Protein AF-A0A6I1N2Q7-F1 (afdb_monomer)

Nearest PDB structures (foldseek):
  2qvh-assembly1_A  TM=5.049E-01  e=9.302E-02  Thermobifida fusca YX
  1tqj-assembly1_F  TM=5.741E-01  e=1.322E+00  Synechocystis sp.
  1tqj-assembly1_E  TM=5.191E-01  e=2.694E+00  Synechocystis sp.
  6q62-assembly1_B  TM=3.592E-01  e=2.079E+00  Xanthomonas albilineans
  3m6m-assembly1_D  TM=3.479E-01  e=6.250E+00  Xanthomonas campestris pv. campestris

Structure (mmCIF, N/CA/C/O backbone):
data_AF-A0A6I1N2Q7-F1
#
_entry.id   AF-A0A6I1N2Q7-F1
#
loop_
_atom_site.group_PDB
_atom_site.id
_atom_site.type_symbol
_atom_site.label_atom_id
_atom_site.label_alt_id
_atom_site.label_comp_id
_atom_site.label_asym_id
_atom_site.label_entity_id
_atom_site.label_seq_id
_atom_site.pdbx_PDB_ins_code
_atom_site.Cartn_x
_atom_site.Cartn_y
_atom_site.Cartn_z
_atom_site.occupancy
_atom_site.B_iso_or_equiv
_atom_site.auth_seq_id
_atom_site.auth_comp_id
_atom_site.auth_asym_id
_atom_site.auth_atom_id
_atom_site.pdbx_PDB_model_num
ATOM 1 N N . MET A 1 1 ? 3.135 -9.335 20.032 1.00 86.06 1 MET A N 1
ATOM 2 C CA . MET A 1 1 ? 3.732 -8.013 19.750 1.00 86.06 1 MET A CA 1
ATOM 3 C C . MET A 1 1 ? 2.993 -7.274 18.633 1.00 86.06 1 MET A C 1
ATOM 5 O O . MET A 1 1 ? 2.311 -6.322 18.963 1.00 86.06 1 MET A O 1
ATOM 9 N N . ILE A 1 2 ? 3.005 -7.724 17.366 1.00 95.44 2 ILE A N 1
ATOM 10 C CA . ILE A 1 2 ? 2.382 -6.961 16.252 1.00 95.44 2 ILE A CA 1
ATOM 11 C C . ILE A 1 2 ? 0.865 -6.765 16.415 1.00 95.44 2 ILE A C 1
ATOM 13 O O . ILE A 1 2 ? 0.379 -5.647 16.323 1.00 95.44 2 ILE A O 1
ATOM 17 N N . VAL A 1 3 ? 0.111 -7.832 16.699 1.00 96.62 3 VAL A N 1
ATOM 18 C CA . VAL A 1 3 ? -1.355 -7.738 16.870 1.00 96.62 3 VAL A CA 1
ATOM 19 C C . VAL A 1 3 ? -1.731 -6.763 17.990 1.00 96.62 3 VAL A C 1
ATOM 21 O O . VAL A 1 3 ? -2.669 -5.991 17.842 1.00 96.62 3 VAL A O 1
ATOM 24 N N . GLN A 1 4 ? -0.966 -6.757 19.084 1.00 97.12 4 GLN A N 1
ATOM 25 C CA . GLN A 1 4 ? -1.188 -5.836 20.197 1.00 97.12 4 GLN A CA 1
ATOM 26 C C . GLN A 1 4 ? -0.974 -4.378 19.765 1.00 97.12 4 GLN A C 1
ATOM 28 O O . GLN A 1 4 ? -1.848 -3.552 20.002 1.00 97.12 4 GLN A O 1
ATOM 33 N N . ALA A 1 5 ? 0.110 -4.092 19.035 1.00 97.19 5 ALA A N 1
ATOM 34 C CA . ALA A 1 5 ? 0.354 -2.762 18.478 1.00 97.19 5 ALA A CA 1
ATOM 35 C C . ALA A 1 5 ? -0.770 -2.314 17.523 1.00 97.19 5 ALA A C 1
ATOM 37 O O . ALA A 1 5 ? -1.187 -1.161 17.556 1.00 97.19 5 ALA A O 1
ATOM 38 N N . MET A 1 6 ? -1.327 -3.229 16.718 1.00 97.88 6 MET A N 1
ATOM 39 C CA . MET A 1 6 ? -2.476 -2.916 15.857 1.00 97.88 6 MET A CA 1
ATOM 40 C C . MET A 1 6 ? -3.742 -2.583 16.661 1.00 97.88 6 MET A C 1
ATOM 42 O O . MET A 1 6 ? -4.493 -1.697 16.260 1.00 97.88 6 MET A O 1
ATOM 46 N N . ARG A 1 7 ? -3.982 -3.250 17.800 1.00 97.12 7 ARG A N 1
ATOM 47 C CA . ARG A 1 7 ? -5.110 -2.928 18.695 1.00 97.12 7 ARG A CA 1
ATOM 48 C C . ARG A 1 7 ? -4.936 -1.558 19.349 1.00 97.12 7 ARG A C 1
ATOM 50 O O . ARG A 1 7 ? -5.886 -0.784 19.379 1.00 97.12 7 ARG A O 1
ATOM 57 N N . GLU A 1 8 ? -3.734 -1.237 19.815 1.00 97.12 8 GLU A N 1
ATOM 58 C CA . GLU A 1 8 ? -3.408 0.073 20.399 1.00 97.12 8 GLU A CA 1
ATOM 59 C C . GLU A 1 8 ? -3.535 1.204 19.365 1.00 97.12 8 GLU A C 1
ATOM 61 O O . GLU A 1 8 ? -4.133 2.250 19.636 1.00 97.12 8 GLU A O 1
ATOM 66 N N . ALA A 1 9 ? -3.066 0.970 18.136 1.00 96.75 9 ALA A N 1
ATOM 67 C CA . ALA A 1 9 ? -3.264 1.897 17.026 1.00 96.75 9 ALA A CA 1
ATOM 68 C C . ALA A 1 9 ? -4.756 2.084 16.700 1.00 96.75 9 ALA A C 1
ATOM 70 O O . ALA A 1 9 ? -5.193 3.192 16.412 1.00 96.75 9 ALA A O 1
ATOM 71 N N . ALA A 1 10 ? -5.563 1.023 16.786 1.00 96.75 10 ALA A N 1
ATOM 72 C CA . ALA A 1 10 ? -7.000 1.107 16.535 1.00 96.75 10 ALA A CA 1
ATOM 73 C C . ALA A 1 10 ? -7.747 1.876 17.629 1.00 96.75 10 ALA A C 1
ATOM 75 O O . ALA A 1 10 ? -8.663 2.629 17.319 1.00 96.75 10 ALA A O 1
ATOM 76 N N . GLN A 1 11 ? -7.338 1.721 18.890 1.00 95.88 11 GLN A N 1
ATOM 77 C CA . GLN A 1 11 ? -7.898 2.469 20.020 1.00 95.88 11 GLN A CA 1
ATOM 78 C C . GLN A 1 11 ? -7.572 3.964 19.950 1.00 95.88 11 GLN A C 1
ATOM 80 O O . GLN A 1 11 ? -8.380 4.784 20.375 1.00 95.88 11 GLN A O 1
ATOM 85 N N . SER A 1 12 ? -6.405 4.316 19.410 1.00 95.38 12 SER A N 1
ATOM 86 C CA . SER A 1 12 ? -5.978 5.710 19.232 1.00 95.38 12 SER A CA 1
ATOM 87 C C . SER A 1 12 ? -6.358 6.308 17.870 1.00 95.38 12 SER A C 1
ATOM 89 O O . SER A 1 12 ? -6.149 7.501 17.646 1.00 95.38 12 SER A O 1
ATOM 91 N N . SER A 1 13 ? -6.930 5.516 16.957 1.00 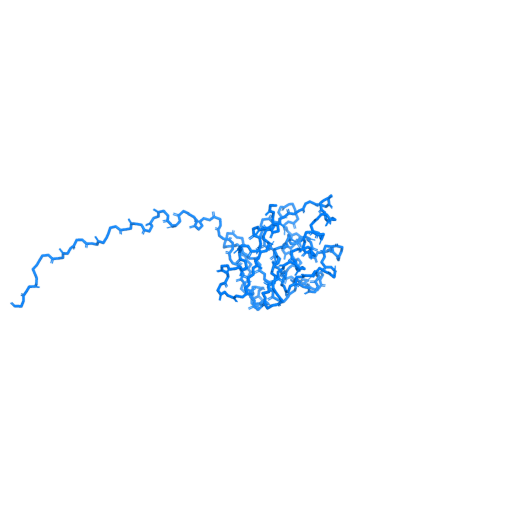94.81 13 SER A N 1
ATOM 92 C CA . SER A 1 13 ? -7.291 5.975 15.615 1.00 94.81 13 SER A CA 1
ATOM 93 C C . SER A 1 13 ? -8.472 6.943 15.649 1.00 94.81 13 SER A C 1
ATOM 95 O O . SER A 1 13 ? -9.580 6.591 16.047 1.00 94.81 13 SER A O 1
ATOM 97 N N . THR A 1 14 ? -8.257 8.159 15.148 1.00 94.88 14 THR A N 1
ATOM 98 C CA . THR A 1 14 ? -9.310 9.170 14.950 1.00 94.88 14 THR A CA 1
ATOM 99 C C . THR A 1 14 ? -9.903 9.146 13.542 1.00 94.88 14 THR A C 1
ATOM 101 O O . THR A 1 14 ? -10.967 9.710 13.307 1.00 94.88 14 THR A O 1
ATOM 104 N N . SER A 1 15 ? -9.234 8.487 12.593 1.00 94.94 15 SER A N 1
ATOM 105 C CA . SER A 1 15 ? -9.668 8.399 11.195 1.00 94.94 15 SER A CA 1
ATOM 106 C C . SER A 1 15 ? -10.581 7.203 10.923 1.00 94.94 15 SER A C 1
ATOM 108 O O . SER A 1 15 ? -11.164 7.114 9.844 1.00 94.94 15 SER A O 1
ATOM 110 N N . GLY A 1 16 ? -10.674 6.259 11.865 1.00 96.75 16 GLY A N 1
ATOM 111 C CA . GLY A 1 16 ? -11.315 4.963 11.648 1.00 96.75 16 GLY A CA 1
ATOM 112 C C . GLY A 1 16 ? -10.461 3.989 10.830 1.00 96.75 16 GLY A C 1
ATOM 113 O O . GLY A 1 16 ? -10.967 2.952 10.413 1.00 96.75 16 GLY A O 1
ATOM 114 N N . TRP A 1 17 ? -9.179 4.298 10.602 1.00 97.69 17 TRP A N 1
ATOM 115 C CA . TRP A 1 17 ? -8.235 3.453 9.867 1.00 97.69 17 TRP A CA 1
ATOM 116 C C . TRP A 1 17 ? -7.033 3.068 10.720 1.00 97.69 17 TRP A C 1
ATOM 118 O O . TRP A 1 17 ? -6.533 3.863 11.517 1.00 97.69 17 TRP A O 1
ATOM 128 N N . VAL A 1 18 ? -6.515 1.871 10.472 1.00 97.94 18 VAL A N 1
ATOM 129 C CA . VAL A 1 18 ? -5.161 1.464 10.856 1.00 97.94 18 VAL A CA 1
ATOM 130 C C . VAL A 1 18 ? -4.470 0.840 9.655 1.00 97.94 18 VAL A C 1
ATOM 132 O O . VAL A 1 18 ? -5.112 0.162 8.851 1.00 97.94 18 VAL A O 1
ATOM 135 N N . GLN A 1 19 ? -3.164 1.066 9.527 1.00 97.88 19 GLN A N 1
ATOM 136 C CA . GLN A 1 19 ? -2.375 0.529 8.424 1.00 97.88 19 GLN A CA 1
ATOM 137 C C . GLN A 1 19 ? -1.287 -0.401 8.949 1.00 97.88 19 GLN A C 1
ATOM 139 O O . GLN A 1 19 ? -0.488 -0.009 9.797 1.00 97.88 19 GLN A O 1
ATOM 144 N N . LEU A 1 20 ? -1.239 -1.622 8.418 1.00 98.06 20 LEU A N 1
ATOM 145 C CA . LEU A 1 20 ? -0.094 -2.506 8.583 1.00 98.06 20 LEU A CA 1
ATOM 146 C C . LEU A 1 20 ? 0.907 -2.210 7.465 1.00 98.06 20 LEU A C 1
ATOM 148 O O . LEU A 1 20 ? 0.753 -2.681 6.337 1.00 98.06 20 LEU A O 1
ATOM 152 N N . ASP A 1 21 ? 1.923 -1.419 7.795 1.00 97.19 21 ASP A N 1
ATOM 153 C CA . ASP A 1 21 ? 3.072 -1.205 6.922 1.00 97.19 21 ASP A CA 1
ATOM 154 C C . ASP A 1 21 ? 4.152 -2.250 7.222 1.00 97.19 21 ASP A C 1
ATOM 156 O O . ASP A 1 21 ? 4.934 -2.110 8.164 1.00 97.19 21 ASP A O 1
ATOM 160 N N . LEU A 1 22 ? 4.118 -3.367 6.492 1.00 96.75 22 LEU A N 1
ATOM 161 C CA . LEU A 1 22 ? 5.027 -4.487 6.715 1.00 96.75 22 LEU A CA 1
ATOM 162 C C . LEU A 1 22 ? 5.360 -5.198 5.407 1.00 96.75 22 LEU A C 1
ATOM 164 O O . LEU A 1 22 ? 4.500 -5.793 4.758 1.00 96.75 22 LEU A O 1
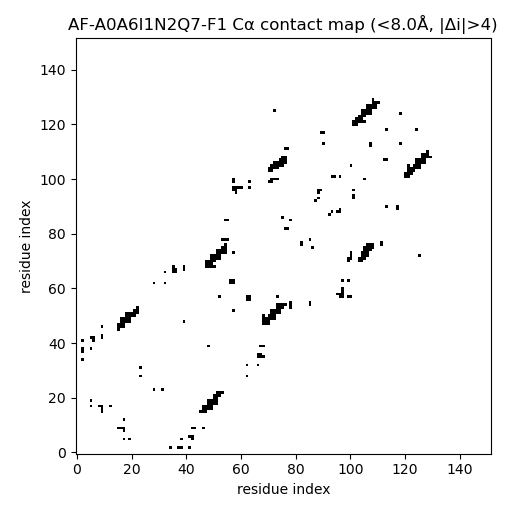ATOM 168 N N . GLU A 1 23 ? 6.645 -5.211 5.075 1.00 93.62 23 GLU A N 1
ATOM 169 C CA . GLU A 1 23 ? 7.179 -5.971 3.953 1.00 93.62 23 GLU A CA 1
ATOM 170 C C . GLU A 1 23 ? 7.544 -7.400 4.372 1.00 93.62 23 GLU A C 1
ATOM 172 O O . GLU A 1 23 ? 8.025 -7.659 5.477 1.00 93.62 23 GLU A O 1
ATOM 177 N N . ALA A 1 24 ? 7.354 -8.346 3.456 1.00 95.69 24 ALA A N 1
ATOM 178 C CA . ALA A 1 24 ? 7.638 -9.759 3.673 1.00 95.69 24 ALA A CA 1
ATOM 179 C C . ALA A 1 24 ? 8.284 -10.406 2.438 1.00 95.69 24 ALA A C 1
ATOM 181 O O . ALA A 1 24 ? 7.937 -10.136 1.285 1.00 95.69 24 ALA A O 1
ATOM 182 N N . LYS A 1 25 ? 9.235 -11.309 2.677 1.00 95.69 25 LYS A N 1
ATOM 183 C CA . LYS A 1 25 ? 9.854 -12.121 1.620 1.00 95.69 25 LYS A CA 1
ATOM 184 C C . LYS A 1 25 ? 8.899 -13.236 1.165 1.00 95.69 25 LYS A C 1
ATOM 186 O O . LYS A 1 25 ? 8.021 -13.625 1.934 1.00 95.69 25 LYS A O 1
ATOM 191 N N . PRO A 1 26 ? 9.099 -13.842 -0.024 1.00 96.12 26 PRO A N 1
ATOM 192 C CA . PRO A 1 26 ? 8.311 -14.996 -0.476 1.00 96.12 26 PRO A CA 1
ATOM 193 C C . PRO A 1 26 ? 8.166 -16.121 0.562 1.00 96.12 26 PRO A C 1
ATOM 195 O O . PRO A 1 26 ? 7.067 -16.637 0.749 1.00 96.12 26 PRO A O 1
ATOM 198 N N . SER A 1 27 ? 9.235 -16.447 1.297 1.00 97.75 27 SER A N 1
ATOM 199 C CA . SER A 1 27 ? 9.216 -17.462 2.365 1.00 97.75 27 SER A CA 1
ATOM 200 C C . SER A 1 27 ? 8.342 -17.089 3.568 1.00 97.75 27 SER A C 1
ATOM 202 O O . SER A 1 27 ? 7.922 -17.962 4.319 1.00 97.75 27 SER A O 1
ATOM 204 N N . GLN A 1 28 ? 8.035 -15.804 3.748 1.00 98.00 28 GLN A N 1
ATOM 205 C CA . GLN A 1 28 ? 7.216 -15.274 4.838 1.00 98.00 28 GLN A CA 1
ATOM 206 C C . GLN A 1 28 ? 5.760 -15.035 4.419 1.00 98.00 28 GLN A C 1
ATOM 208 O O . GLN A 1 28 ? 4.962 -14.596 5.242 1.00 98.00 28 GLN A O 1
ATOM 213 N N . ARG A 1 29 ? 5.375 -15.340 3.171 1.00 98.00 29 ARG A N 1
ATOM 214 C CA . ARG A 1 29 ? 4.013 -15.101 2.659 1.00 98.00 29 ARG A CA 1
ATOM 215 C C . ARG A 1 29 ? 2.930 -15.737 3.529 1.00 98.00 29 ARG A C 1
ATOM 217 O O . ARG A 1 29 ? 1.935 -15.089 3.834 1.00 98.00 29 ARG A O 1
ATOM 224 N N . GLY A 1 30 ? 3.132 -16.989 3.948 1.00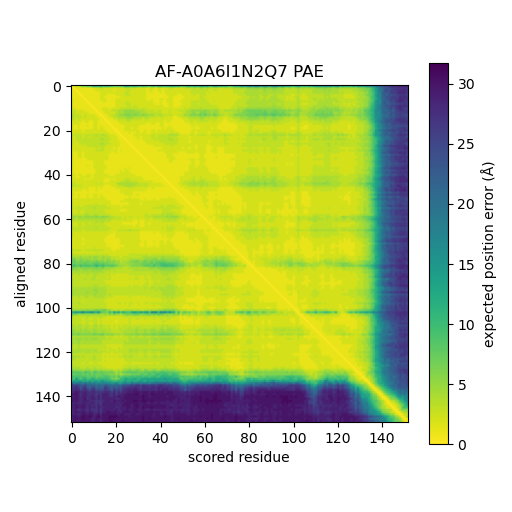 97.94 30 GLY A N 1
ATOM 225 C CA . GLY A 1 30 ? 2.187 -17.688 4.825 1.00 97.94 30 GLY A CA 1
ATOM 226 C C . GLY A 1 30 ? 2.016 -16.976 6.168 1.00 97.94 30 GLY A C 1
ATOM 227 O O . GLY A 1 30 ? 0.892 -16.735 6.602 1.00 97.94 30 GLY A O 1
ATOM 228 N N . PHE A 1 31 ? 3.129 -16.554 6.773 1.00 98.00 31 PHE A N 1
ATOM 229 C CA . PHE A 1 31 ? 3.119 -15.761 8.001 1.00 98.00 31 PHE A CA 1
ATOM 230 C C . PHE A 1 31 ? 2.398 -14.418 7.815 1.00 98.00 31 PHE A C 1
ATOM 232 O O . PHE A 1 31 ? 1.533 -14.086 8.618 1.00 98.00 31 PHE A O 1
ATOM 239 N N . TYR A 1 32 ? 2.709 -13.670 6.751 1.00 98.44 32 TYR A N 1
ATOM 240 C CA . TYR A 1 32 ? 2.078 -12.379 6.462 1.00 98.44 32 TYR A CA 1
ATOM 241 C C . TYR A 1 32 ? 0.558 -12.515 6.328 1.00 98.44 32 TYR A C 1
ATOM 243 O O . TYR A 1 32 ? -0.190 -11.793 6.983 1.00 98.44 32 TYR A O 1
ATOM 251 N N . ARG A 1 33 ? 0.086 -13.491 5.543 1.00 98.25 33 ARG A N 1
ATOM 252 C CA . ARG A 1 33 ? -1.354 -13.723 5.356 1.00 98.25 33 ARG A CA 1
ATOM 253 C C . ARG A 1 33 ? -2.047 -14.107 6.664 1.00 98.25 33 ARG A C 1
ATOM 255 O O . ARG A 1 33 ? -3.104 -13.563 6.972 1.00 98.25 33 ARG A O 1
ATOM 262 N N . ALA A 1 34 ? -1.434 -14.988 7.458 1.00 98.38 34 ALA A N 1
ATOM 263 C CA . ALA A 1 34 ? -1.955 -15.359 8.772 1.00 98.38 34 ALA A CA 1
ATOM 264 C C . ALA A 1 34 ? -1.994 -14.160 9.738 1.00 98.38 34 ALA A C 1
ATOM 266 O O . ALA A 1 34 ? -2.946 -14.008 10.502 1.00 98.38 34 ALA A O 1
ATOM 267 N N . LEU A 1 35 ? -0.989 -13.282 9.681 1.00 98.56 35 LEU A N 1
ATOM 268 C CA . LEU A 1 35 ? -0.945 -12.056 10.469 1.00 98.56 35 LEU A CA 1
ATOM 269 C C . LEU A 1 35 ? -2.071 -11.092 10.079 1.00 98.56 35 LEU A C 1
ATOM 271 O O . LEU A 1 35 ? -2.767 -10.619 10.972 1.00 98.56 35 LEU A O 1
ATOM 275 N N . VAL A 1 36 ? -2.283 -10.827 8.785 1.00 98.62 36 VAL A N 1
ATOM 276 C CA . VAL A 1 36 ? -3.363 -9.935 8.321 1.00 98.62 36 VAL A CA 1
ATOM 277 C C . VAL A 1 36 ? -4.729 -10.479 8.739 1.00 98.62 36 VAL A C 1
ATOM 279 O O . VAL A 1 36 ? -5.539 -9.731 9.281 1.00 98.62 36 VAL A O 1
ATOM 282 N N . ALA A 1 37 ? -4.958 -11.788 8.591 1.00 98.56 37 ALA A N 1
ATOM 283 C CA . ALA A 1 37 ? -6.189 -12.430 9.050 1.00 98.56 37 ALA A CA 1
ATOM 284 C C . ALA A 1 37 ? -6.400 -12.279 10.562 1.00 98.56 37 ALA A C 1
ATOM 286 O O . ALA A 1 37 ? -7.486 -11.902 11.005 1.00 98.56 37 ALA A O 1
ATOM 287 N N . ARG A 1 38 ? -5.351 -12.506 11.360 1.00 98.50 38 ARG A N 1
ATOM 288 C CA . ARG A 1 38 ? -5.427 -12.346 12.815 1.00 98.50 38 ARG A CA 1
ATOM 289 C C . ARG A 1 38 ? -5.662 -10.896 13.226 1.00 98.50 38 ARG A C 1
ATOM 291 O O . ARG A 1 38 ? -6.468 -10.654 14.112 1.00 98.50 38 ARG A O 1
ATOM 298 N N . VAL A 1 39 ? -4.997 -9.935 12.585 1.00 98.44 39 VAL A N 1
ATOM 299 C CA . VAL A 1 39 ? -5.236 -8.507 12.836 1.00 98.44 39 VAL A CA 1
ATOM 300 C C . VAL A 1 39 ? -6.685 -8.167 12.518 1.00 98.44 39 VAL A C 1
ATOM 302 O O . VAL A 1 39 ? -7.361 -7.588 13.360 1.00 98.44 39 VAL A O 1
ATOM 305 N N . ARG A 1 40 ? -7.203 -8.573 11.353 1.00 98.38 40 ARG A N 1
ATOM 306 C CA . ARG A 1 40 ? -8.586 -8.273 10.982 1.00 98.38 40 ARG A CA 1
ATOM 307 C C . ARG A 1 40 ? -9.596 -8.814 11.996 1.00 98.38 40 ARG A C 1
ATOM 309 O O . ARG A 1 40 ? -10.538 -8.092 12.312 1.00 98.38 40 ARG A O 1
ATOM 316 N N . ALA A 1 41 ? -9.382 -10.030 12.503 1.00 98.00 41 ALA A N 1
ATOM 317 C CA . ALA A 1 41 ? -10.249 -10.675 13.493 1.00 98.00 41 ALA A CA 1
ATOM 318 C C . ALA A 1 41 ? -10.235 -9.988 14.873 1.00 98.00 41 ALA A C 1
ATOM 320 O O . ALA A 1 41 ? -11.221 -10.051 15.599 1.00 98.00 41 ALA A O 1
ATOM 321 N N . GLU A 1 42 ? -9.129 -9.338 15.234 1.00 97.44 42 GLU A N 1
ATOM 322 C CA . GLU A 1 42 ? -8.926 -8.699 16.547 1.00 97.44 42 GLU A CA 1
ATOM 323 C C . GLU A 1 42 ? -9.285 -7.203 16.550 1.00 97.44 42 GLU A C 1
ATOM 325 O O . GLU A 1 42 ? -9.414 -6.582 17.609 1.00 97.44 42 GLU A O 1
ATOM 330 N N . LEU A 1 43 ? -9.411 -6.601 15.366 1.00 97.94 43 LEU A N 1
ATOM 331 C CA . LEU A 1 43 ? -9.795 -5.205 15.201 1.00 97.94 43 LEU A CA 1
ATOM 332 C C . LEU A 1 43 ? -11.315 -5.030 15.327 1.00 97.94 43 LEU A C 1
ATOM 334 O O . LEU A 1 43 ? -12.060 -5.828 14.752 1.00 97.94 43 LEU A O 1
ATOM 338 N N . PRO A 1 44 ? -11.796 -3.942 15.964 1.00 95.88 44 PRO A N 1
ATOM 339 C CA . PRO A 1 44 ? -13.218 -3.613 15.951 1.00 95.88 44 PRO A CA 1
ATOM 340 C C . PRO A 1 44 ? -13.766 -3.555 14.511 1.00 95.88 44 PRO A C 1
ATOM 342 O O . PRO A 1 44 ? -13.072 -3.044 13.623 1.00 95.88 44 PRO A O 1
ATOM 345 N N . PRO A 1 45 ? -14.993 -4.041 14.247 1.00 94.88 45 PRO A N 1
ATOM 346 C CA . PRO A 1 45 ? -15.534 -4.164 12.888 1.00 94.88 45 PRO A CA 1
ATOM 347 C C . PRO A 1 45 ? -15.680 -2.820 12.160 1.00 94.88 45 PRO A C 1
ATOM 349 O O . PRO A 1 45 ? -15.623 -2.773 10.934 1.00 94.88 45 PRO A O 1
ATOM 352 N N . GLN A 1 46 ? -15.831 -1.721 12.902 1.00 96.12 46 GLN A N 1
ATOM 353 C CA . GLN A 1 46 ? -15.894 -0.366 12.356 1.00 96.12 46 GLN A CA 1
ATOM 354 C C . GLN A 1 46 ? -14.532 0.196 11.921 1.00 96.12 46 GLN A C 1
ATOM 356 O O . GLN A 1 46 ? -14.493 1.142 11.138 1.00 96.12 46 GLN A O 1
ATOM 361 N N . ILE A 1 47 ? -13.418 -0.358 12.415 1.00 98.19 47 ILE A N 1
ATOM 362 C CA . ILE A 1 47 ? -12.075 0.103 12.052 1.00 98.19 47 ILE A CA 1
ATOM 363 C C . ILE A 1 47 ? -11.664 -0.561 10.745 1.00 98.19 47 ILE A C 1
ATOM 365 O O . ILE A 1 47 ? -11.665 -1.787 10.638 1.00 98.19 47 ILE A O 1
ATOM 369 N N . LYS A 1 48 ? -11.270 0.239 9.760 1.00 98.31 48 LYS A N 1
ATOM 370 C CA . LYS A 1 48 ? -10.785 -0.213 8.459 1.00 98.31 48 LYS A CA 1
ATOM 371 C C . LYS A 1 48 ? -9.307 -0.596 8.518 1.00 98.31 48 LYS A C 1
ATOM 373 O O . LYS A 1 48 ? -8.496 0.120 9.108 1.00 98.31 48 LYS A O 1
ATOM 378 N N . LEU A 1 49 ? -8.965 -1.731 7.908 1.00 98.56 49 LEU A N 1
ATOM 379 C CA . LEU A 1 49 ? -7.599 -2.245 7.838 1.00 98.56 49 LEU A CA 1
ATOM 380 C C . LEU A 1 49 ? -7.003 -1.964 6.460 1.00 98.56 49 LEU A C 1
ATOM 382 O O . LEU A 1 49 ? -7.445 -2.529 5.463 1.00 98.56 49 LEU A O 1
ATOM 386 N N . SER A 1 50 ? -5.971 -1.129 6.421 1.00 98.50 50 SER A N 1
ATOM 387 C CA . SER A 1 50 ? -5.127 -0.930 5.244 1.00 98.50 50 SER A CA 1
ATOM 388 C C . SER A 1 50 ? -3.832 -1.729 5.374 1.00 98.50 50 SER A C 1
ATOM 390 O O . SER A 1 50 ? -3.322 -1.928 6.480 1.00 98.50 50 SER A O 1
ATOM 392 N N . VAL A 1 51 ? -3.280 -2.192 4.258 1.00 98.62 51 VAL A N 1
ATOM 393 C CA . VAL A 1 51 ? -1.967 -2.843 4.214 1.00 98.62 51 VAL A CA 1
ATOM 394 C C . VAL A 1 51 ? -1.115 -2.239 3.107 1.00 98.62 51 VAL A C 1
ATOM 396 O O . VAL A 1 51 ? -1.614 -1.985 2.008 1.00 98.62 51 VAL A O 1
ATOM 399 N N . THR A 1 52 ? 0.179 -2.041 3.357 1.00 98.31 52 THR A N 1
ATOM 400 C CA . THR A 1 52 ? 1.116 -1.771 2.260 1.00 98.31 52 THR A CA 1
ATOM 401 C C . THR A 1 52 ? 1.469 -3.069 1.545 1.00 98.31 52 THR A C 1
ATOM 403 O O . THR A 1 52 ? 1.471 -4.158 2.126 1.00 98.31 52 THR A O 1
ATOM 406 N N . ALA A 1 53 ? 1.737 -2.957 0.248 1.00 97.75 53 ALA A N 1
ATOM 407 C CA . ALA A 1 53 ? 2.170 -4.067 -0.579 1.00 97.75 53 ALA A CA 1
ATOM 408 C C . ALA A 1 53 ? 3.367 -3.649 -1.426 1.00 97.75 53 ALA A C 1
ATOM 410 O O . ALA A 1 53 ? 3.358 -2.596 -2.063 1.00 97.75 53 ALA A O 1
ATOM 411 N N . LEU A 1 54 ? 4.388 -4.502 -1.496 1.00 97.19 54 LEU A N 1
ATOM 412 C CA . LEU A 1 54 ? 5.452 -4.323 -2.480 1.00 97.19 54 LEU A CA 1
ATOM 413 C C . LEU A 1 54 ? 4.847 -4.361 -3.887 1.00 97.19 54 LEU A C 1
ATOM 415 O O . LEU A 1 54 ? 3.989 -5.197 -4.166 1.00 97.19 54 LEU A O 1
ATOM 419 N N . ALA A 1 55 ? 5.317 -3.510 -4.803 1.00 96.62 55 ALA A N 1
ATOM 420 C CA . ALA A 1 55 ? 4.756 -3.435 -6.156 1.00 96.62 55 ALA A CA 1
ATOM 421 C C . ALA A 1 55 ? 4.685 -4.803 -6.864 1.00 96.62 55 ALA A C 1
ATOM 423 O O . ALA A 1 55 ? 3.732 -5.091 -7.586 1.00 96.62 55 ALA A O 1
ATOM 424 N N . TRP A 1 56 ? 5.666 -5.679 -6.633 1.00 95.31 56 TRP A N 1
ATOM 425 C CA . TRP A 1 56 ? 5.688 -7.014 -7.229 1.00 95.31 56 TRP A CA 1
ATOM 426 C C . TRP A 1 56 ? 4.641 -7.975 -6.630 1.00 95.31 56 TRP A C 1
ATOM 428 O O . TRP A 1 56 ? 4.238 -8.917 -7.313 1.00 95.31 56 TRP A O 1
ATOM 438 N N . TRP A 1 57 ? 4.129 -7.741 -5.411 1.00 97.00 57 TRP A N 1
ATOM 439 C CA . TRP A 1 57 ? 2.998 -8.509 -4.858 1.00 97.00 57 TRP A CA 1
ATOM 440 C C . TRP A 1 57 ? 1.751 -8.345 -5.714 1.00 97.00 57 TRP A C 1
ATOM 442 O O . TRP A 1 57 ? 1.021 -9.307 -5.934 1.00 97.00 57 TRP A O 1
ATOM 452 N N . CYS A 1 58 ? 1.566 -7.166 -6.309 1.00 97.25 58 CYS A N 1
ATOM 453 C CA . CYS A 1 58 ? 0.475 -6.899 -7.238 1.00 97.25 58 CYS A CA 1
ATOM 454 C C . CYS A 1 58 ? 0.549 -7.722 -8.525 1.00 97.25 58 CYS A C 1
ATOM 456 O O . CYS A 1 58 ? -0.353 -7.639 -9.340 1.00 97.25 58 CYS A O 1
ATOM 458 N N . ARG A 1 59 ? 1.591 -8.523 -8.751 1.00 95.62 59 ARG A N 1
ATOM 459 C CA . ARG A 1 59 ? 1.680 -9.456 -9.884 1.00 95.62 59 ARG A CA 1
ATOM 460 C C . ARG A 1 59 ? 1.452 -10.909 -9.472 1.00 95.62 59 ARG A C 1
ATOM 462 O O . ARG A 1 59 ? 1.610 -11.807 -10.293 1.00 95.62 59 ARG A O 1
ATOM 469 N N . SER A 1 60 ? 1.118 -11.151 -8.209 1.00 95.00 60 SER A N 1
ATOM 470 C CA . SER A 1 60 ? 1.022 -12.486 -7.640 1.00 95.00 60 SER A CA 1
ATOM 471 C C . SER A 1 60 ? -0.272 -12.619 -6.831 1.00 95.00 60 SER A C 1
ATOM 473 O O . SER A 1 60 ? -0.315 -12.186 -5.678 1.00 95.00 60 SER A O 1
ATOM 475 N N . PRO A 1 61 ? -1.308 -13.262 -7.404 1.00 94.75 61 PRO A N 1
ATOM 476 C CA . PRO A 1 61 ? -2.583 -13.508 -6.721 1.00 94.75 61 PRO A CA 1
ATOM 477 C C . PRO A 1 61 ? -2.397 -14.177 -5.349 1.00 94.75 61 PRO A C 1
ATOM 479 O O . PRO A 1 61 ? -3.023 -1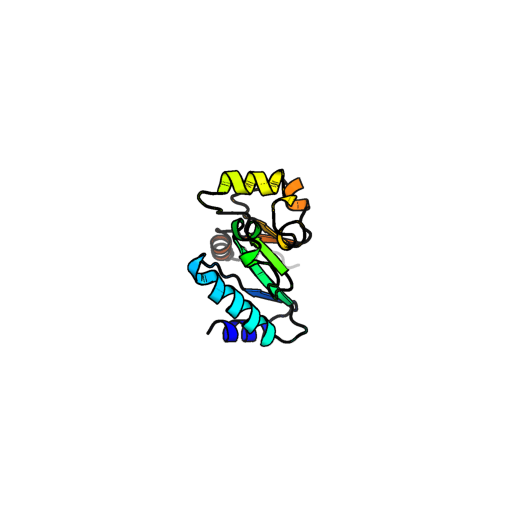3.810 -4.362 1.00 94.75 61 PRO A O 1
ATOM 482 N N . ALA A 1 62 ? -1.382 -15.037 -5.218 1.00 96.62 62 ALA A N 1
ATOM 483 C CA . ALA A 1 62 ? -1.032 -15.702 -3.965 1.00 96.62 62 ALA A CA 1
ATOM 484 C C . ALA A 1 62 ? -0.753 -14.761 -2.769 1.00 96.62 62 ALA A C 1
ATOM 486 O O . ALA A 1 62 ? -0.821 -15.210 -1.621 1.00 96.62 62 ALA A O 1
ATOM 487 N N . TRP A 1 63 ? -0.421 -13.486 -2.994 1.00 97.56 63 TRP A N 1
ATOM 488 C CA . TRP A 1 63 ? -0.289 -12.492 -1.921 1.00 97.56 63 TRP A CA 1
ATOM 489 C C . TRP A 1 63 ? -1.606 -11.806 -1.552 1.00 97.56 63 TRP A C 1
ATOM 491 O O . TRP A 1 63 ? -1.784 -11.487 -0.379 1.00 97.56 63 TRP A O 1
ATOM 501 N N . LEU A 1 64 ? -2.497 -11.574 -2.519 1.00 97.12 64 LEU A N 1
ATOM 502 C CA . LEU A 1 64 ? -3.588 -10.600 -2.393 1.00 97.12 64 LEU A CA 1
ATOM 503 C C . LEU A 1 64 ? -4.995 -11.199 -2.507 1.00 97.12 64 LEU A C 1
ATOM 505 O O . LEU A 1 64 ? -5.923 -10.608 -1.958 1.00 97.12 64 LEU A O 1
ATOM 509 N N . ASP A 1 65 ? -5.156 -12.354 -3.156 1.00 97.06 65 ASP A N 1
ATOM 510 C CA . ASP A 1 65 ? -6.441 -13.060 -3.227 1.00 97.06 65 ASP A CA 1
ATOM 511 C C . ASP A 1 65 ? -6.934 -13.342 -1.813 1.00 97.06 65 ASP A C 1
ATOM 513 O O . ASP A 1 65 ? -6.158 -13.839 -0.993 1.00 97.06 65 ASP A O 1
ATOM 517 N N . ASP A 1 66 ? -8.193 -13.019 -1.519 1.00 96.00 66 ASP A N 1
ATOM 518 C CA . ASP A 1 66 ? -8.845 -13.226 -0.218 1.00 96.00 66 ASP A CA 1
ATOM 519 C C . ASP A 1 66 ? -8.093 -12.629 0.985 1.00 96.00 66 ASP A C 1
ATOM 521 O O . ASP A 1 66 ? -8.270 -13.065 2.126 1.00 96.00 66 ASP A O 1
ATOM 525 N N . LEU A 1 67 ? -7.212 -11.648 0.760 1.00 97.44 67 LEU A N 1
ATOM 526 C CA . LEU A 1 67 ? -6.528 -10.964 1.848 1.00 97.44 67 LEU A CA 1
ATOM 527 C C . LEU A 1 67 ? -7.555 -10.106 2.610 1.00 97.44 67 LEU A C 1
ATOM 529 O O . LEU A 1 67 ? -8.163 -9.225 2.000 1.00 97.44 67 LEU A O 1
ATOM 533 N N . PRO A 1 68 ? -7.757 -10.311 3.926 1.00 97.69 68 PRO A N 1
ATOM 534 C CA . PRO A 1 68 ? -8.841 -9.666 4.663 1.00 97.69 68 PRO A CA 1
ATOM 535 C C . PRO A 1 68 ? -8.455 -8.242 5.099 1.00 97.69 68 PRO A C 1
ATOM 537 O O . PRO A 1 68 ? -8.416 -7.921 6.286 1.00 97.69 68 PRO A O 1
ATOM 540 N N . ALA A 1 69 ? -8.143 -7.395 4.119 1.00 97.75 69 ALA A N 1
ATOM 541 C CA . ALA A 1 69 ? -7.852 -5.976 4.259 1.00 97.75 69 ALA A CA 1
ATOM 542 C C . ALA A 1 69 ? -8.875 -5.157 3.457 1.00 97.75 69 ALA A C 1
ATOM 544 O O . ALA A 1 69 ? -9.263 -5.536 2.354 1.00 97.75 69 ALA A O 1
ATOM 545 N N . ASP A 1 70 ? -9.298 -4.023 4.009 1.00 97.94 70 ASP A N 1
ATOM 546 C CA . ASP A 1 70 ? -10.208 -3.086 3.348 1.00 97.94 70 ASP A CA 1
ATOM 547 C C . ASP A 1 70 ? -9.498 -2.277 2.247 1.00 97.94 70 ASP A C 1
ATOM 549 O O . ASP A 1 70 ? -10.136 -1.798 1.311 1.00 97.94 70 ASP A O 1
ATOM 553 N N . GLU A 1 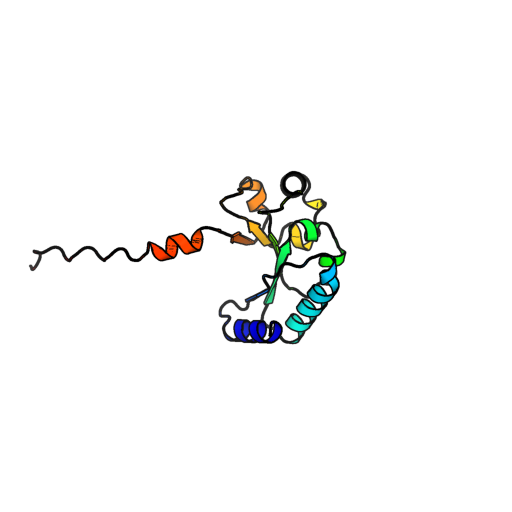71 ? -8.178 -2.106 2.361 1.00 98.19 71 GLU A N 1
ATOM 554 C CA . GLU A 1 71 ? -7.358 -1.362 1.409 1.00 98.19 71 GLU A CA 1
ATOM 555 C C . GLU A 1 71 ? -5.989 -2.025 1.221 1.00 98.19 71 GLU A C 1
ATOM 557 O O . GLU A 1 71 ? -5.348 -2.449 2.183 1.00 98.19 71 GLU A O 1
ATOM 562 N N . VAL A 1 72 ? -5.525 -2.067 -0.030 1.00 98.25 72 VAL A N 1
ATOM 563 C CA . VAL A 1 72 ? -4.152 -2.434 -0.391 1.00 98.25 72 VAL A CA 1
ATOM 564 C C . VAL A 1 72 ? -3.477 -1.208 -0.997 1.00 98.25 72 VAL A C 1
ATOM 566 O O . VAL A 1 72 ? -3.981 -0.627 -1.957 1.00 98.25 72 VAL A O 1
ATOM 569 N N . VAL A 1 73 ? -2.326 -0.828 -0.446 1.00 98.62 73 VAL A N 1
ATOM 570 C CA . VAL A 1 73 ? -1.520 0.312 -0.890 1.00 98.62 73 VAL A CA 1
ATOM 571 C C . VAL A 1 73 ? -0.244 -0.212 -1.557 1.00 98.62 73 VAL A C 1
ATOM 573 O O . VAL A 1 73 ? 0.748 -0.472 -0.871 1.00 98.62 73 VAL A O 1
ATOM 576 N N . PRO A 1 74 ? -0.233 -0.405 -2.888 1.00 98.19 74 PRO A N 1
ATOM 577 C CA . PRO A 1 74 ? 0.980 -0.762 -3.605 1.00 98.19 74 PRO A CA 1
ATOM 578 C C . PRO A 1 74 ? 2.022 0.351 -3.518 1.00 98.19 74 PRO A C 1
ATOM 580 O O . PRO A 1 74 ? 1.745 1.500 -3.851 1.00 98.19 74 PRO A O 1
ATOM 583 N N . MET A 1 75 ? 3.237 0.007 -3.109 1.00 97.62 75 MET A N 1
ATOM 584 C CA . MET A 1 75 ? 4.368 0.926 -3.027 1.00 97.62 75 MET A CA 1
ATOM 585 C C . MET A 1 75 ? 5.115 0.954 -4.364 1.00 97.62 75 MET A C 1
ATOM 587 O O . MET A 1 75 ? 6.001 0.135 -4.615 1.00 97.62 75 MET A O 1
ATOM 591 N N . PHE A 1 76 ? 4.746 1.889 -5.242 1.00 97.56 76 PHE A N 1
ATOM 592 C CA . PHE A 1 76 ? 5.380 2.099 -6.547 1.00 97.56 76 PHE A CA 1
ATOM 593 C C . PHE A 1 76 ? 6.605 3.010 -6.423 1.00 97.56 76 PHE A C 1
ATOM 595 O O . PHE A 1 76 ? 6.673 4.090 -6.997 1.00 97.56 76 PHE A O 1
ATOM 602 N N . PHE A 1 77 ? 7.580 2.592 -5.629 1.00 96.19 77 PHE A N 1
ATOM 603 C CA . PHE A 1 77 ? 8.876 3.253 -5.473 1.00 96.19 77 PHE A CA 1
ATOM 604 C C . PHE A 1 77 ? 9.873 2.238 -4.918 1.00 96.19 77 PHE A C 1
ATOM 606 O O . PHE A 1 77 ? 9.468 1.205 -4.383 1.00 96.19 77 PHE A O 1
ATOM 613 N N . ARG A 1 78 ? 11.180 2.490 -5.065 1.00 93.88 78 ARG A N 1
ATOM 614 C CA . ARG A 1 78 ? 12.245 1.607 -4.553 1.00 93.88 78 ARG A CA 1
ATOM 615 C C . ARG A 1 78 ? 12.061 0.131 -4.940 1.00 93.88 78 ARG A C 1
ATOM 617 O O . ARG A 1 78 ? 12.435 -0.770 -4.195 1.00 93.88 78 ARG A O 1
ATOM 624 N N . MET A 1 79 ? 11.547 -0.131 -6.144 1.00 94.06 79 MET A N 1
ATOM 625 C CA . MET A 1 79 ? 11.174 -1.474 -6.627 1.00 94.06 79 MET A CA 1
ATOM 626 C C . MET A 1 79 ? 12.378 -2.379 -6.972 1.00 94.06 79 MET A C 1
ATOM 628 O O . MET A 1 79 ? 12.222 -3.455 -7.552 1.00 94.06 79 MET A O 1
ATOM 632 N N . GLY A 1 80 ? 13.593 -1.958 -6.615 1.00 91.12 80 GLY A N 1
ATOM 633 C CA . GLY A 1 80 ? 14.818 -2.736 -6.758 1.00 91.12 80 GLY A CA 1
ATOM 634 C C . GLY A 1 80 ? 15.114 -3.134 -8.203 1.00 91.12 80 GLY A C 1
ATOM 635 O O . GLY A 1 80 ? 14.966 -2.341 -9.132 1.00 91.12 80 GLY A O 1
ATOM 636 N N . ARG A 1 81 ? 15.546 -4.385 -8.392 1.00 90.25 81 ARG A N 1
ATOM 637 C CA . ARG A 1 81 ? 15.954 -4.921 -9.703 1.00 90.25 81 ARG A CA 1
ATOM 638 C C . ARG A 1 81 ? 14.823 -4.933 -10.733 1.00 90.25 81 ARG A C 1
ATOM 640 O O . ARG A 1 81 ? 15.100 -4.825 -11.922 1.00 90.25 81 ARG A O 1
ATOM 647 N N . ASP A 1 82 ? 13.574 -5.006 -10.282 1.00 88.00 82 ASP A N 1
ATOM 648 C CA . ASP A 1 82 ? 12.401 -5.046 -11.158 1.00 88.00 82 ASP A CA 1
ATOM 649 C C . ASP A 1 82 ? 11.850 -3.650 -11.489 1.00 88.00 82 ASP A C 1
ATOM 651 O O . ASP A 1 82 ? 10.809 -3.548 -12.139 1.00 88.00 82 ASP A O 1
ATOM 655 N N . ASN A 1 83 ? 12.532 -2.567 -11.086 1.00 93.06 83 ASN A N 1
ATOM 656 C CA . ASN A 1 83 ? 12.021 -1.202 -11.212 1.00 93.06 83 ASN A CA 1
ATOM 657 C C . ASN A 1 83 ? 11.572 -0.850 -12.636 1.00 93.06 83 ASN A C 1
ATOM 659 O O . ASN A 1 83 ? 10.427 -0.460 -12.822 1.00 93.06 83 ASN A O 1
ATOM 663 N N . VAL A 1 84 ? 12.421 -1.047 -13.650 1.00 95.44 84 VAL A N 1
ATOM 664 C CA . VAL A 1 84 ? 12.085 -0.703 -15.048 1.00 95.44 84 VAL A CA 1
ATOM 665 C C . VAL A 1 84 ? 10.824 -1.436 -15.513 1.00 95.44 84 VAL A C 1
ATOM 667 O O . VAL A 1 84 ? 9.894 -0.822 -16.033 1.00 95.44 84 VAL A O 1
ATOM 670 N N . ARG A 1 85 ? 10.759 -2.748 -15.267 1.00 95.81 85 ARG A N 1
ATOM 671 C CA . ARG A 1 85 ? 9.622 -3.583 -15.662 1.00 95.81 85 ARG A CA 1
ATOM 672 C C . ARG A 1 85 ? 8.346 -3.185 -14.923 1.00 95.81 85 ARG A C 1
ATOM 674 O O . ARG A 1 85 ? 7.293 -3.075 -15.543 1.00 9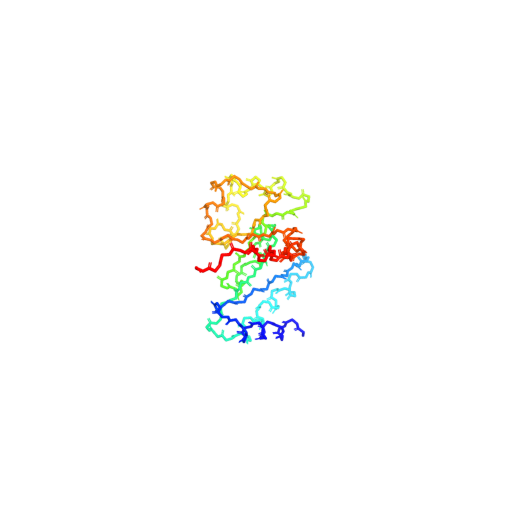5.81 85 ARG A O 1
ATOM 681 N N . MET A 1 86 ? 8.425 -2.978 -13.610 1.00 96.62 86 MET A N 1
ATOM 682 C CA . MET A 1 86 ? 7.261 -2.613 -12.806 1.00 96.62 86 MET A CA 1
ATOM 683 C C . MET A 1 86 ? 6.755 -1.212 -13.137 1.00 96.62 86 MET A C 1
ATOM 685 O O . MET A 1 86 ? 5.546 -1.039 -13.261 1.00 96.62 86 MET A O 1
ATOM 689 N N . ARG A 1 87 ? 7.644 -0.237 -13.370 1.00 97.44 87 ARG A N 1
ATOM 690 C CA . ARG A 1 87 ? 7.253 1.099 -13.845 1.00 97.44 87 ARG A CA 1
ATOM 691 C C . ARG A 1 87 ? 6.520 1.023 -15.178 1.00 97.44 87 ARG A C 1
ATOM 693 O O . ARG A 1 87 ? 5.423 1.560 -15.279 1.00 97.44 87 ARG A O 1
ATOM 700 N N . HIS A 1 88 ? 7.063 0.277 -16.144 1.00 97.62 88 HIS A N 1
ATOM 701 C CA . HIS A 1 88 ? 6.405 0.075 -17.434 1.00 97.62 88 HIS A CA 1
ATOM 702 C C . HIS A 1 88 ? 4.992 -0.496 -17.262 1.00 97.62 88 HIS A C 1
ATOM 704 O O . HIS A 1 88 ? 4.058 -0.010 -17.895 1.00 97.62 88 HIS A O 1
ATOM 710 N N . ILE A 1 89 ? 4.822 -1.492 -16.383 1.00 97.31 89 ILE A N 1
ATOM 711 C CA . ILE A 1 89 ? 3.509 -2.079 -16.092 1.00 97.31 89 ILE A CA 1
ATOM 712 C C . ILE A 1 89 ? 2.550 -1.038 -15.511 1.00 97.31 89 ILE A C 1
ATOM 714 O O . ILE A 1 89 ? 1.431 -0.908 -15.994 1.00 97.31 89 ILE A O 1
ATOM 718 N N . VAL A 1 90 ? 2.982 -0.288 -14.498 1.00 97.12 90 VAL A N 1
ATOM 719 C CA . VAL A 1 90 ? 2.150 0.732 -13.842 1.00 97.12 90 VAL A CA 1
ATOM 720 C C . VAL A 1 90 ? 1.741 1.835 -14.824 1.00 97.12 90 VAL A C 1
ATOM 722 O O . VAL A 1 90 ? 0.608 2.311 -14.778 1.00 97.12 90 VAL A O 1
ATOM 725 N N . GLU A 1 91 ? 2.638 2.230 -15.727 1.00 96.81 91 GLU A N 1
ATOM 726 C CA . GLU A 1 91 ? 2.425 3.311 -16.691 1.00 96.81 91 GLU A CA 1
ATOM 727 C C . GLU A 1 91 ? 1.548 2.879 -17.877 1.00 96.81 91 GLU A C 1
ATOM 729 O O . GLU A 1 91 ? 0.600 3.597 -18.215 1.00 96.81 91 GLU A O 1
ATOM 734 N N . HIS A 1 92 ? 1.805 1.705 -18.458 1.00 97.31 92 HIS A N 1
ATOM 735 C CA . HIS A 1 92 ? 1.280 1.332 -19.778 1.00 97.31 92 HIS A CA 1
ATOM 736 C C . HIS A 1 92 ? 0.316 0.147 -19.765 1.00 97.31 92 HIS A C 1
ATOM 738 O O . HIS A 1 92 ? -0.564 0.090 -20.616 1.00 97.31 92 HIS A O 1
ATOM 744 N N . THR A 1 93 ? 0.468 -0.786 -18.823 1.00 97.06 93 THR A N 1
ATOM 745 C CA . THR A 1 93 ? -0.310 -2.037 -18.793 1.00 97.06 93 THR A CA 1
ATOM 746 C C . THR A 1 93 ? -0.819 -2.359 -17.376 1.00 97.06 93 THR A C 1
ATOM 748 O O . THR A 1 93 ? -0.497 -3.423 -16.830 1.00 97.06 93 THR A O 1
ATOM 751 N N . PRO A 1 94 ? -1.546 -1.444 -16.698 1.00 96.12 94 PRO A N 1
ATOM 752 C CA . PRO A 1 94 ? -1.961 -1.630 -15.305 1.00 96.12 94 PRO A CA 1
ATOM 753 C C . PRO A 1 94 ? -2.932 -2.807 -15.107 1.00 96.12 94 PRO A C 1
ATOM 755 O O . PRO A 1 94 ? -3.052 -3.332 -14.002 1.00 96.12 94 PRO A O 1
ATOM 758 N N . GLU A 1 95 ? -3.590 -3.285 -16.163 1.00 96.12 95 GLU A N 1
ATOM 759 C CA . GLU A 1 95 ? -4.407 -4.503 -16.180 1.00 96.12 95 GLU A CA 1
ATOM 760 C C . GLU A 1 95 ? -3.620 -5.774 -15.834 1.00 96.12 95 GLU A C 1
ATOM 762 O O . GLU A 1 95 ? -4.204 -6.775 -15.427 1.00 96.12 95 GLU A O 1
ATOM 767 N N . LEU A 1 96 ? -2.291 -5.731 -15.930 1.00 96.69 96 LEU A N 1
ATOM 768 C CA . LEU A 1 96 ? -1.414 -6.811 -15.494 1.00 96.69 96 LEU A CA 1
ATOM 769 C C . LEU A 1 96 ? -1.249 -6.886 -13.971 1.00 96.69 96 LEU A C 1
ATOM 771 O O . LEU A 1 96 ? -0.716 -7.885 -13.480 1.00 96.69 96 LEU A O 1
ATOM 775 N N . LEU A 1 97 ? -1.662 -5.857 -13.228 1.00 97.44 97 LEU A N 1
ATOM 776 C CA . LEU A 1 97 ? -1.662 -5.852 -11.766 1.00 97.44 97 LEU A CA 1
ATOM 777 C C . LEU A 1 97 ? -2.909 -6.560 -11.218 1.00 97.44 97 LEU A C 1
ATOM 779 O O . LEU A 1 97 ? -3.932 -6.658 -11.887 1.00 97.44 97 LEU A O 1
ATOM 783 N N . HIS A 1 98 ? -2.861 -7.020 -9.976 1.00 97.75 98 HIS A N 1
ATOM 784 C CA . HIS A 1 98 ? -4.001 -7.518 -9.222 1.00 97.75 98 HIS A CA 1
ATOM 785 C C . HIS A 1 98 ? -5.047 -6.408 -9.079 1.00 97.75 98 HIS A C 1
ATOM 787 O O . HIS A 1 98 ? -4.680 -5.239 -8.944 1.00 97.75 98 HIS A O 1
ATOM 793 N N . ALA A 1 99 ? -6.337 -6.756 -9.087 1.00 95.75 99 ALA A N 1
ATOM 794 C CA . ALA A 1 99 ? -7.430 -5.781 -9.077 1.00 95.75 99 ALA A CA 1
ATOM 795 C C . ALA A 1 99 ? -7.301 -4.757 -7.932 1.00 95.75 99 ALA A C 1
ATOM 797 O O . ALA A 1 99 ? -7.418 -3.553 -8.170 1.00 95.75 99 ALA A O 1
ATOM 798 N N . SER A 1 100 ? -6.935 -5.215 -6.728 1.00 96.00 100 SER A N 1
ATOM 799 C CA . SER A 1 100 ? -6.724 -4.361 -5.545 1.00 96.00 100 SER A CA 1
ATOM 800 C C . SER A 1 100 ? -5.621 -3.306 -5.705 1.00 96.00 100 SER A C 1
ATOM 802 O O . SER A 1 100 ? -5.582 -2.363 -4.927 1.00 96.00 100 SER A O 1
ATOM 804 N N . CYS A 1 101 ? -4.742 -3.431 -6.704 1.00 97.50 101 CYS A N 1
ATOM 805 C CA . CYS A 1 101 ? -3.628 -2.511 -6.936 1.00 97.50 101 CYS A CA 1
ATOM 806 C C . CYS A 1 101 ? -3.827 -1.554 -8.123 1.00 97.50 101 CYS A C 1
ATOM 808 O O . CYS A 1 101 ? -2.887 -0.840 -8.455 1.00 97.50 101 CYS A O 1
ATOM 810 N N . ARG A 1 102 ? -4.973 -1.561 -8.825 1.00 93.00 102 ARG A N 1
ATOM 811 C CA . ARG A 1 102 ? -5.110 -0.816 -10.099 1.00 93.00 102 ARG A CA 1
ATOM 812 C C . ARG A 1 102 ? -5.616 0.619 -9.957 1.00 93.00 102 ARG A C 1
ATOM 814 O O . ARG A 1 102 ? -5.218 1.467 -10.746 1.00 93.00 102 ARG A O 1
ATOM 821 N N . GLN A 1 103 ? -6.566 0.861 -9.049 1.00 82.69 103 GLN A N 1
ATOM 822 C CA . GLN A 1 103 ? -7.350 2.114 -9.037 1.00 82.69 103 GLN A CA 1
ATOM 823 C C . GLN A 1 103 ? -7.797 2.589 -7.642 1.00 82.69 103 GLN A C 1
ATOM 825 O O . GLN A 1 103 ? -8.293 3.706 -7.507 1.00 82.69 103 GLN A O 1
ATOM 830 N N . GLY A 1 104 ? -7.656 1.763 -6.599 1.00 94.12 104 GLY A N 1
ATOM 831 C CA . GLY A 1 104 ? -8.054 2.136 -5.239 1.00 94.12 104 GLY A CA 1
ATOM 832 C C . GLY A 1 104 ? -7.077 3.140 -4.641 1.00 94.12 104 GLY A C 1
ATOM 833 O O . GLY A 1 104 ? -7.309 4.350 -4.672 1.00 94.12 104 GLY A O 1
ATOM 834 N N . SER A 1 105 ? -5.955 2.617 -4.160 1.00 97.69 105 SER A N 1
ATOM 835 C CA . SER A 1 105 ? -4.920 3.399 -3.497 1.00 97.69 105 SER A CA 1
ATOM 836 C C . SER A 1 105 ? -3.551 3.087 -4.084 1.00 97.69 105 SER A C 1
ATOM 838 O O . SER A 1 105 ? -3.368 2.033 -4.691 1.00 97.69 105 SER A O 1
ATOM 840 N N . ALA A 1 106 ? -2.596 4.001 -3.929 1.00 98.06 106 ALA A N 1
ATOM 841 C CA . ALA A 1 106 ? -1.200 3.774 -4.296 1.00 98.06 106 ALA A CA 1
ATOM 842 C C . ALA A 1 106 ? -0.244 4.616 -3.454 1.00 98.06 106 ALA A C 1
ATOM 844 O O . ALA A 1 106 ? -0.560 5.736 -3.056 1.00 98.06 106 ALA A O 1
ATOM 845 N N . GLY A 1 107 ? 0.936 4.061 -3.200 1.00 97.94 107 GLY A N 1
ATOM 846 C CA . GLY A 1 107 ? 2.068 4.728 -2.580 1.00 97.94 107 GLY A CA 1
ATOM 847 C C . GLY A 1 107 ? 3.076 5.189 -3.626 1.00 97.94 107 GLY A C 1
ATOM 848 O O . GLY A 1 107 ? 3.532 4.388 -4.441 1.00 97.94 107 GLY A O 1
ATOM 849 N N . PHE A 1 108 ? 3.461 6.460 -3.564 1.00 97.56 108 PHE A N 1
ATOM 850 C CA . PHE A 1 108 ? 4.471 7.076 -4.422 1.00 97.56 108 PHE A CA 1
ATOM 851 C C . PHE A 1 108 ? 5.549 7.757 -3.581 1.00 97.56 108 PHE A C 1
ATOM 853 O O . PHE A 1 108 ? 5.292 8.180 -2.454 1.00 97.56 108 PHE A O 1
ATOM 860 N N . ALA A 1 109 ? 6.745 7.914 -4.145 1.00 96.25 109 ALA A N 1
ATOM 861 C CA . ALA A 1 109 ? 7.824 8.684 -3.537 1.00 96.25 109 ALA A CA 1
ATOM 862 C C . ALA A 1 109 ? 8.126 9.928 -4.388 1.00 96.25 109 ALA A C 1
ATOM 864 O O . ALA A 1 109 ? 8.313 9.786 -5.601 1.00 96.25 109 ALA A O 1
ATOM 865 N N . PRO A 1 110 ? 8.245 11.133 -3.793 1.00 94.25 110 PRO A N 1
ATOM 866 C CA . PRO A 1 110 ? 8.640 12.340 -4.528 1.00 94.25 110 PRO A CA 1
ATOM 867 C C . PRO A 1 110 ? 9.981 12.201 -5.262 1.00 94.25 110 PRO A C 1
ATOM 869 O O . PRO A 1 110 ? 10.226 12.877 -6.255 1.00 94.25 110 PRO A O 1
ATOM 872 N N . GLN A 1 111 ? 10.851 11.314 -4.776 1.00 93.50 111 GLN A N 1
ATOM 873 C CA . GLN A 1 111 ? 12.181 11.068 -5.331 1.00 93.50 111 GLN A CA 1
ATOM 874 C C . GLN A 1 111 ? 12.179 10.161 -6.570 1.00 93.50 111 GLN A C 1
ATOM 876 O O . GLN A 1 111 ? 13.191 10.078 -7.259 1.00 93.50 111 GLN A O 1
ATOM 881 N N . GLU A 1 112 ? 11.069 9.478 -6.856 1.00 94.00 112 GLU A N 1
ATOM 882 C CA . GLU A 1 112 ? 10.930 8.549 -7.984 1.00 94.00 112 GLU A CA 1
ATOM 883 C C . GLU A 1 112 ? 9.614 8.820 -8.739 1.00 94.00 112 GLU A C 1
ATOM 885 O O . GLU A 1 112 ? 8.757 7.933 -8.841 1.00 94.00 112 GLU A O 1
ATOM 890 N N . PRO A 1 113 ? 9.411 10.048 -9.254 1.00 93.94 113 PRO A N 1
ATOM 891 C CA . PRO A 1 113 ? 8.102 10.508 -9.695 1.00 93.94 113 PRO A CA 1
ATOM 892 C C . PRO A 1 113 ? 7.555 9.672 -10.854 1.00 93.94 113 PRO A C 1
ATOM 894 O O . PRO A 1 113 ? 8.276 9.282 -11.775 1.00 93.94 113 PRO A O 1
ATOM 897 N N . PHE A 1 114 ? 6.251 9.414 -10.818 1.00 96.62 114 PHE A N 1
ATOM 898 C CA . PHE A 1 114 ? 5.480 8.993 -11.985 1.00 96.62 114 PHE A CA 1
ATOM 899 C C . PHE A 1 114 ? 4.870 10.215 -12.663 1.00 96.62 114 PHE A C 1
ATOM 901 O O . PHE A 1 114 ? 4.697 11.265 -12.042 1.00 96.62 114 PHE A O 1
ATOM 908 N N . ALA A 1 115 ? 4.518 10.070 -13.937 1.00 96.25 115 ALA A N 1
ATOM 909 C CA . ALA A 1 115 ? 3.823 11.127 -14.652 1.00 96.25 115 ALA A CA 1
ATOM 910 C C . ALA A 1 115 ? 2.450 11.419 -13.991 1.00 96.25 115 ALA A C 1
ATOM 912 O O . ALA A 1 115 ? 1.785 10.475 -13.545 1.00 96.25 115 ALA A O 1
ATOM 913 N N . PRO A 1 116 ? 1.990 12.685 -13.922 1.00 96.44 116 PRO A N 1
ATOM 914 C CA . PRO A 1 116 ? 0.773 13.054 -13.188 1.00 96.44 116 PRO A CA 1
ATOM 915 C C . PRO A 1 116 ? -0.474 12.255 -13.585 1.00 96.44 116 PRO A C 1
ATOM 917 O O . PRO A 1 116 ? -1.266 11.871 -12.729 1.00 96.44 116 PRO A O 1
ATOM 920 N N . GLN A 1 117 ? -0.616 11.923 -14.870 1.00 96.31 117 GLN A N 1
ATOM 921 C CA . GLN A 1 117 ? -1.721 11.121 -15.397 1.00 96.31 117 GLN A CA 1
ATOM 922 C C . GLN A 1 117 ? -1.742 9.678 -14.880 1.00 96.31 117 GLN A C 1
ATOM 924 O O . GLN A 1 117 ? -2.789 9.041 -14.896 1.00 96.31 117 GLN A O 1
ATOM 929 N N . VAL A 1 118 ? -0.601 9.142 -14.442 1.00 96.56 118 VAL A N 1
ATOM 930 C CA . VAL A 1 118 ? -0.514 7.810 -13.827 1.00 96.56 118 VAL A CA 1
ATOM 931 C C . VAL A 1 118 ? -0.965 7.885 -12.374 1.00 96.56 118 VAL A C 1
ATOM 933 O O . VAL A 1 118 ? -1.729 7.036 -11.926 1.00 96.56 118 VAL A O 1
ATOM 936 N N . ILE A 1 119 ? -0.543 8.930 -11.662 1.00 96.69 119 ILE A N 1
ATOM 937 C CA . ILE A 1 119 ? -0.925 9.187 -10.268 1.00 96.69 119 ILE A CA 1
ATOM 938 C C . ILE A 1 119 ? -2.436 9.441 -10.169 1.00 96.69 119 ILE A C 1
ATOM 940 O O . ILE A 1 119 ? -3.099 8.870 -9.308 1.00 96.69 119 ILE A O 1
ATOM 944 N N . ALA A 1 120 ? -2.998 10.205 -11.111 1.00 96.06 120 ALA A N 1
ATOM 945 C CA . ALA A 1 120 ? -4.423 10.527 -11.178 1.00 96.06 120 ALA A CA 1
ATOM 946 C C . ALA A 1 120 ? -5.351 9.309 -11.392 1.00 96.06 120 ALA A C 1
ATOM 948 O O . ALA A 1 120 ? -6.565 9.442 -11.260 1.00 96.06 120 ALA A O 1
ATOM 949 N N . ARG A 1 121 ? -4.812 8.118 -11.706 1.00 95.69 121 ARG A N 1
ATOM 950 C CA . ARG A 1 121 ? -5.597 6.870 -11.822 1.00 95.69 121 ARG A CA 1
ATOM 951 C C . ARG A 1 121 ? -6.076 6.336 -10.472 1.00 95.69 121 ARG A C 1
ATOM 953 O O . ARG A 1 121 ? -6.999 5.524 -10.441 1.00 95.69 121 ARG A O 1
ATOM 960 N N . TYR A 1 122 ? -5.434 6.743 -9.379 1.00 97.50 122 TYR A N 1
ATOM 961 C CA . TYR A 1 122 ? -5.701 6.232 -8.039 1.00 97.50 122 TYR A CA 1
ATOM 962 C C . TYR A 1 122 ? -6.572 7.210 -7.260 1.00 97.50 122 TYR A C 1
ATOM 964 O O . TYR A 1 122 ? -6.290 8.405 -7.218 1.00 97.50 122 TYR A O 1
ATOM 972 N N . ARG A 1 123 ? -7.617 6.698 -6.600 1.00 96.50 123 ARG A N 1
ATOM 973 C CA . ARG A 1 123 ? -8.528 7.527 -5.789 1.00 96.50 123 ARG A CA 1
ATOM 974 C C . ARG A 1 123 ? -7.839 8.119 -4.566 1.00 96.50 123 ARG A C 1
ATOM 976 O O . ARG A 1 123 ? -8.213 9.199 -4.119 1.00 96.50 123 ARG A O 1
ATOM 983 N N . LYS A 1 124 ? -6.855 7.406 -4.016 1.00 96.69 124 LYS A N 1
ATOM 984 C CA . LYS A 1 124 ? -6.097 7.831 -2.840 1.00 96.69 124 LYS A CA 1
ATOM 985 C C . LYS A 1 124 ? -4.606 7.595 -3.037 1.00 96.69 124 LYS A C 1
ATOM 987 O O . LYS A 1 124 ? -4.167 6.501 -3.384 1.00 96.69 124 LYS A O 1
A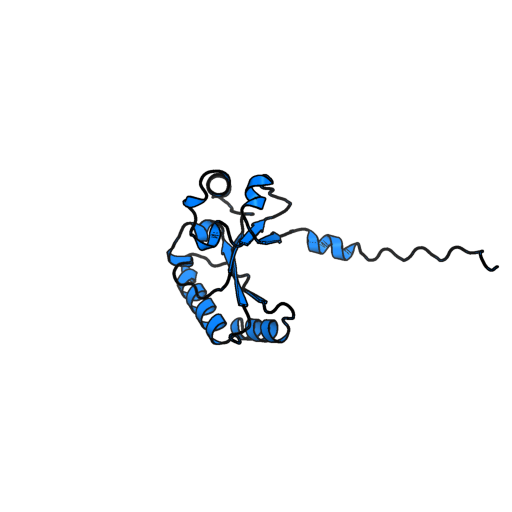TOM 992 N N . THR A 1 125 ? -3.816 8.630 -2.784 1.00 96.94 125 THR A N 1
ATOM 993 C CA . THR A 1 125 ? -2.360 8.592 -2.939 1.00 96.94 125 THR A CA 1
ATOM 994 C C . THR A 1 125 ? -1.676 8.793 -1.598 1.00 96.94 125 THR A C 1
ATOM 996 O O . THR A 1 125 ? -1.958 9.765 -0.898 1.00 96.94 125 THR A O 1
ATOM 999 N N . TYR A 1 126 ? -0.747 7.906 -1.272 1.00 96.94 126 TYR A N 1
ATOM 1000 C CA . TYR A 1 126 ? 0.132 8.011 -0.116 1.00 96.94 126 TYR A CA 1
ATOM 1001 C C . TYR A 1 126 ? 1.516 8.470 -0.573 1.00 96.94 126 TYR A C 1
ATOM 1003 O O . TYR A 1 126 ? 2.069 7.924 -1.528 1.00 96.94 126 TYR A O 1
ATOM 1011 N N . TRP A 1 127 ? 2.081 9.462 0.113 1.00 95.75 127 TRP A N 1
ATOM 1012 C CA . TRP A 1 127 ? 3.394 10.014 -0.216 1.00 95.75 127 TRP A CA 1
ATOM 1013 C C . TRP A 1 127 ? 4.446 9.548 0.787 1.00 95.75 127 TRP A C 1
ATOM 1015 O O . TRP A 1 127 ? 4.432 9.940 1.952 1.00 95.75 127 TRP A O 1
ATOM 1025 N N . PHE A 1 128 ? 5.373 8.722 0.312 1.00 94.00 128 PHE A N 1
ATOM 1026 C CA . PHE A 1 128 ? 6.479 8.171 1.084 1.00 94.00 128 PHE A CA 1
ATOM 1027 C C . PHE A 1 128 ? 7.733 8.996 0.824 1.00 94.00 128 PHE A C 1
ATOM 1029 O O . PHE A 1 128 ? 8.460 8.782 -0.145 1.00 94.00 128 PHE A O 1
ATOM 1036 N N . ASP A 1 129 ? 7.977 9.974 1.693 1.00 92.56 129 ASP A N 1
ATOM 1037 C CA . ASP A 1 129 ? 9.116 10.875 1.563 1.00 92.56 129 ASP A CA 1
ATOM 1038 C C . ASP A 1 129 ? 10.251 10.486 2.516 1.00 92.56 129 ASP A C 1
ATOM 1040 O O . ASP A 1 129 ? 10.195 10.709 3.728 1.00 92.56 129 ASP A O 1
ATOM 1044 N N . ARG A 1 130 ? 11.332 9.952 1.938 1.00 87.00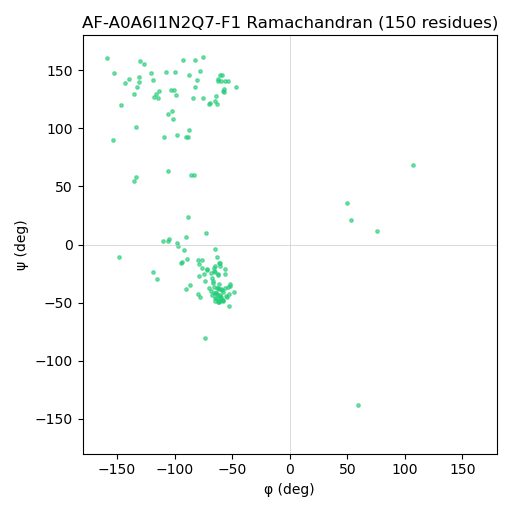 130 ARG A N 1
ATOM 1045 C CA . ARG A 1 130 ? 12.533 9.516 2.668 1.00 87.00 130 ARG A CA 1
ATOM 1046 C C . ARG A 1 130 ? 13.255 10.628 3.439 1.00 87.00 130 ARG A C 1
ATOM 1048 O O . ARG A 1 130 ? 14.102 10.313 4.272 1.00 87.00 130 ARG A O 1
ATOM 1055 N N . TYR A 1 131 ? 12.968 11.897 3.145 1.00 86.94 131 TYR A N 1
ATOM 1056 C CA . TYR A 1 131 ? 13.604 13.059 3.771 1.00 86.94 131 TYR A CA 1
ATOM 1057 C C . TYR A 1 131 ? 12.649 13.838 4.685 1.00 86.94 131 TYR A C 1
ATOM 1059 O O . TYR A 1 131 ? 13.048 14.852 5.254 1.00 86.94 131 TYR A O 1
ATOM 1067 N N . ALA A 1 132 ? 11.405 13.380 4.878 1.00 83.69 132 ALA A N 1
ATOM 1068 C CA . ALA A 1 132 ? 10.428 14.092 5.705 1.00 83.69 132 ALA A CA 1
ATOM 1069 C C . ALA A 1 132 ? 10.923 14.346 7.140 1.00 83.69 132 ALA A C 1
ATOM 1071 O O . ALA A 1 132 ? 10.713 15.431 7.677 1.00 83.69 132 ALA A O 1
ATOM 1072 N N . TRP A 1 133 ? 11.649 13.387 7.720 1.00 76.81 133 TRP A N 1
ATOM 1073 C CA . TRP A 1 133 ? 12.226 13.491 9.064 1.00 76.81 133 TRP A CA 1
ATOM 1074 C C . TRP A 1 133 ? 13.316 14.571 9.189 1.00 76.81 133 TRP A C 1
ATOM 1076 O O . TRP A 1 133 ? 13.553 15.076 10.283 1.00 76.81 133 TRP A O 1
ATOM 1086 N N . GLN A 1 134 ? 13.960 14.968 8.085 1.00 75.00 134 GLN A N 1
ATOM 1087 C CA . GLN A 1 134 ? 14.962 16.044 8.081 1.00 75.00 134 GLN A CA 1
ATOM 1088 C C . GLN A 1 134 ? 14.306 17.429 8.092 1.00 75.00 134 GLN A C 1
ATOM 1090 O O . GLN A 1 134 ? 14.873 18.388 8.611 1.00 75.00 134 GLN A O 1
ATOM 1095 N N . ARG A 1 135 ? 13.085 17.544 7.556 1.00 63.31 135 ARG A N 1
ATOM 1096 C CA . ARG A 1 135 ? 12.328 18.804 7.568 1.00 63.31 135 ARG A CA 1
ATOM 1097 C C . ARG A 1 135 ? 11.772 19.128 8.953 1.00 63.31 135 ARG A C 1
ATOM 1099 O O . ARG A 1 135 ? 11.703 20.300 9.309 1.00 63.31 135 ARG A O 1
ATOM 1106 N N . SER A 1 136 ? 11.440 18.117 9.760 1.00 56.59 136 SER A N 1
ATOM 1107 C CA . SER A 1 136 ? 10.989 18.329 11.143 1.00 56.59 136 SER A CA 1
ATOM 1108 C C . SER A 1 136 ? 12.090 18.855 12.069 1.00 56.59 136 SER A C 1
ATOM 1110 O O . SER A 1 136 ? 11.776 19.540 13.034 1.00 56.59 136 SER A O 1
ATOM 1112 N N . THR A 1 137 ? 13.371 18.613 11.768 1.00 50.41 137 THR A N 1
ATOM 1113 C CA . THR A 1 137 ? 14.493 19.169 12.551 1.00 50.41 137 THR A CA 1
ATOM 1114 C C . THR A 1 137 ? 14.804 20.636 12.241 1.00 50.41 137 THR A C 1
ATOM 1116 O O . THR A 1 137 ? 15.455 21.294 13.044 1.00 50.41 137 THR A O 1
ATOM 1119 N N . SER A 1 138 ? 14.318 21.178 11.119 1.00 49.97 138 SER A N 1
ATOM 1120 C CA . SER A 1 138 ? 14.517 22.589 10.742 1.00 49.97 138 SER A CA 1
ATOM 1121 C C . SER A 1 138 ? 13.334 23.496 11.104 1.00 49.97 138 SER A C 1
ATOM 1123 O O . SER A 1 138 ? 13.402 24.699 10.880 1.00 49.97 138 SER A O 1
ATOM 1125 N N . ALA A 1 139 ? 12.261 22.949 11.686 1.00 47.25 139 ALA A N 1
ATOM 1126 C CA . ALA A 1 139 ? 11.053 23.690 12.063 1.00 47.25 139 ALA A CA 1
ATOM 1127 C C . ALA A 1 139 ? 11.110 24.302 13.480 1.00 47.25 139 ALA A C 1
ATOM 1129 O O . ALA A 1 139 ? 10.075 24.583 14.077 1.00 47.25 139 ALA A O 1
ATOM 1130 N N . ALA A 1 140 ? 12.310 24.540 14.008 1.00 45.75 140 ALA A N 1
ATOM 1131 C CA . ALA A 1 140 ? 12.531 25.490 15.093 1.00 45.75 140 ALA A CA 1
ATOM 1132 C C . ALA A 1 140 ? 13.204 26.743 14.515 1.00 45.75 140 ALA A C 1
ATOM 1134 O O . ALA A 1 140 ? 14.341 27.067 14.851 1.00 45.75 140 ALA A O 1
ATOM 1135 N N . SER A 1 141 ? 12.519 27.449 13.610 1.00 46.56 141 SER A N 1
ATOM 1136 C CA . SER A 1 141 ? 12.834 28.867 13.422 1.00 46.56 141 SER A CA 1
ATOM 1137 C C . SER A 1 141 ? 12.474 29.577 14.728 1.00 46.56 141 SER A C 1
ATOM 1139 O O . SER A 1 141 ? 11.323 29.466 15.158 1.00 46.56 141 SER A O 1
ATOM 1141 N N . PRO A 1 142 ? 13.406 30.296 15.379 1.00 47.78 142 PRO A N 1
ATOM 1142 C CA . PRO A 1 142 ? 13.031 31.200 16.450 1.00 47.78 142 PRO A CA 1
ATOM 1143 C C . PRO A 1 142 ? 12.028 32.196 15.869 1.00 47.78 142 PRO A C 1
ATOM 1145 O O . PRO A 1 142 ? 12.244 32.719 14.771 1.00 47.78 142 PRO A O 1
ATOM 1148 N N . LEU A 1 143 ? 10.928 32.438 16.583 1.00 51.78 143 LEU A N 1
ATOM 1149 C CA . LEU A 1 143 ? 10.069 33.584 16.299 1.00 51.78 143 LEU A CA 1
ATOM 1150 C C . LEU A 1 143 ? 10.963 34.827 16.134 1.00 51.78 143 LEU A C 1
ATOM 1152 O O . LEU A 1 143 ? 11.888 35.000 16.938 1.00 51.78 143 LEU A O 1
ATOM 1156 N N . PRO A 1 144 ? 10.735 35.675 15.116 1.00 57.69 144 PRO A N 1
ATOM 1157 C CA . PRO A 1 144 ? 11.468 36.927 15.021 1.00 57.69 144 PRO A CA 1
ATOM 1158 C C . PRO A 1 144 ? 11.254 37.723 16.318 1.00 57.69 144 PRO A C 1
ATOM 1160 O O . PRO A 1 144 ? 10.147 37.698 16.869 1.00 57.69 144 PRO A O 1
ATOM 1163 N N . PRO A 1 145 ? 12.294 38.397 16.843 1.00 60.22 145 PRO A N 1
ATOM 1164 C CA . PRO A 1 145 ? 12.142 39.201 18.045 1.00 60.22 145 PRO A CA 1
ATOM 1165 C C . PRO A 1 145 ? 11.074 40.281 17.813 1.00 60.22 145 PRO A C 1
ATOM 1167 O O . PRO A 1 145 ? 10.951 40.786 16.691 1.00 60.22 145 PRO A O 1
ATOM 1170 N N . PRO A 1 146 ? 10.291 40.642 18.845 1.00 54.12 146 PRO A N 1
ATOM 1171 C CA . PRO A 1 146 ? 9.299 41.698 18.718 1.00 54.12 146 PRO A CA 1
ATOM 1172 C C . PRO A 1 146 ? 9.978 43.000 18.283 1.00 54.12 146 PRO A C 1
ATOM 1174 O O . PRO A 1 146 ? 11.006 43.397 18.836 1.00 54.12 146 PRO A O 1
ATOM 1177 N N . VAL A 1 147 ? 9.398 43.650 17.272 1.00 63.09 147 VAL A N 1
ATOM 1178 C CA . VAL A 1 147 ? 9.846 44.954 16.776 1.00 63.09 147 VAL A CA 1
ATOM 1179 C C . VAL A 1 147 ? 9.675 45.977 17.907 1.00 63.09 147 VAL A C 1
ATOM 1181 O O . VAL A 1 147 ? 8.552 46.146 18.389 1.00 63.09 147 VAL A O 1
ATOM 1184 N N . PRO A 1 148 ? 10.737 46.666 18.361 1.00 50.88 148 PRO A N 1
ATOM 1185 C CA . PRO A 1 148 ? 10.591 47.716 19.354 1.00 50.88 148 PRO A CA 1
ATOM 1186 C C . PRO A 1 148 ? 9.996 48.960 18.690 1.00 50.88 148 PRO A C 1
ATOM 1188 O O . PRO A 1 148 ? 10.558 49.475 17.725 1.00 50.88 148 PRO A O 1
ATOM 1191 N N . GLY A 1 149 ? 8.893 49.464 19.243 1.00 56.97 149 GLY A N 1
ATOM 1192 C CA . GLY A 1 149 ? 8.365 50.787 18.910 1.00 56.97 149 GLY A CA 1
ATOM 1193 C C . GLY A 1 149 ? 7.104 50.770 18.055 1.00 56.97 149 GLY A C 1
ATOM 1194 O O . GLY A 1 14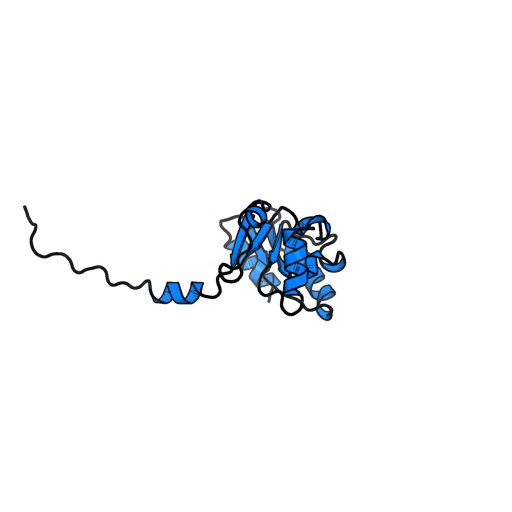9 ? 7.115 51.216 16.917 1.00 56.97 149 GLY A O 1
ATOM 1195 N N . THR A 1 150 ? 5.999 50.303 18.626 1.00 52.69 150 THR A N 1
ATOM 1196 C CA . THR A 1 150 ? 4.653 50.810 18.316 1.00 52.69 150 THR A CA 1
ATOM 1197 C C . THR A 1 150 ? 3.780 50.577 19.543 1.00 52.69 150 THR A C 1
ATOM 1199 O O . THR A 1 150 ? 3.165 49.532 19.723 1.00 52.69 150 THR A O 1
ATOM 1202 N N . THR A 1 151 ? 3.770 51.569 20.424 1.00 49.44 151 THR A N 1
ATOM 1203 C CA . THR A 1 151 ? 2.615 51.841 21.286 1.00 49.44 151 THR A CA 1
ATOM 1204 C C . THR A 1 151 ? 1.968 53.121 20.749 1.00 49.44 151 THR A C 1
ATOM 1206 O O . THR A 1 151 ? 2.689 53.916 20.140 1.00 49.44 151 THR A O 1
ATOM 1209 N N . PRO A 1 152 ? 0.639 53.260 20.882 1.00 56.28 152 PRO A N 1
ATOM 1210 C CA . PRO A 1 152 ? -0.140 54.313 20.234 1.00 56.28 152 PRO A CA 1
ATOM 1211 C C . PRO A 1 152 ? 0.240 55.722 20.691 1.00 56.28 152 PRO A C 1
ATOM 1213 O O . PRO A 1 152 ? 0.747 55.866 21.828 1.00 56.28 152 PRO A O 1
#

Foldseek 3Di:
DVLVVLQVCCVVDPPLEDEAEDDDDPVCLVVVQVVQVSSCVSHDVSRFYEYEDELCVQQPCSNPPVRPGPAYEYELPPNPPCNVVSLCCLQPPVVSGHPRHRAEEYEYEPVHDDDVVSVVSHPYYHYDYPCPVVVVVVPPPDDPPDDPDDDD

Radius of gyration: 19.96 Å; Cα contacts (8 Å, |Δi|>4): 192; chains: 1; bounding box: 32×72×41 Å

Solvent-accessible surface area (backbone atoms only — not comparable to full-atom values): 9133 Å² total; per-residue (Å²): 110,69,60,55,53,55,45,55,46,50,74,69,37,86,82,44,50,42,71,51,80,62,89,73,55,83,92,37,46,68,58,53,54,53,48,45,45,52,41,49,73,69,42,61,90,82,49,40,39,34,32,48,36,57,52,71,46,33,68,35,62,93,70,55,65,90,48,67,50,79,38,44,29,28,35,59,45,90,54,64,94,50,34,70,62,52,50,49,31,63,71,77,43,42,84,70,38,38,77,64,49,56,42,53,27,33,28,39,22,82,90,53,71,72,61,68,77,56,59,68,51,32,78,38,78,44,78,56,56,95,58,54,75,62,56,67,73,63,71,74,68,74,76,78,77,82,80,86,85,82,76,135

Mean predicted aligned error: 7.26 Å

pLDDT: mean 90.81, std 14.27, range [45.75, 98.62]

Sequence (152 aa):
MIVQAMREAAQSSTSGWVQLDLEAKPSQRGFYRALVARVRAELPPQIKLSVTALAWWCRSPAWLDDLPADEVVPMFFRMGRDNVRMRHIVEHTPELLHASCRQGSAGFAPQEPFAPQVIARYRKTYWFDRYAWQRSTSAASPLPPPVPGTTP

Secondary structure (DSSP, 8-state):
-HHHHHHHHHHH-SSSEEEE-----GGGHHHHHHHHHHHHHHS-TTSEEEEEEEGGGGG-HHHHTT---SEEEEE-S--GGGHHHHHHHHHH-GGGS-GGGTSSEEEE-TTSPPPHHHHTTSSEEEE--TTHHHHHTT--PPPPPPPS----